Protein AF-A0A2M7NX83-F1 (afdb_monomer_lite)

Sequence (112 aa):
MEWKKIADGLLAGEKKAQVRSLKVPDSSGTWRRYRVSTVWELGAEKFSIVPAEARLVKDEGNSIGLRISGKDSGLVKIGKNLGVQQQILTSFNAVSKKVAERLTKGMGLEFY

Radius of gyration: 13.81 Å; chains: 1; bounding box: 34×31×34 Å

Secondary structure (DSSP, 8-state):
--EEEEETTEEEEEEEEEESEEEEE-TTS-EEEEEEEEESSTT--SPPSSPEEEEEEEETT--EEEEEE-GGGPEEEETTTTEEESEEEE-GGGS-HHHHHHHHTTS-----

Structure (mmCIF, N/CA/C/O backbone):
data_AF-A0A2M7NX83-F1
#
_entry.id   AF-A0A2M7NX83-F1
#
loop_
_atom_site.group_PDB
_atom_site.id
_atom_site.type_symbol
_atom_site.label_atom_id
_atom_site.label_alt_id
_atom_site.label_comp_id
_atom_site.label_asym_id
_atom_site.label_entity_id
_atom_site.label_seq_id
_atom_site.pdbx_PDB_ins_code
_atom_site.Cartn_x
_atom_site.Cartn_y
_atom_site.Cartn_z
_atom_site.occupancy
_atom_site.B_iso_or_equiv
_atom_site.auth_seq_id
_atom_site.auth_comp_id
_atom_site.auth_asym_id
_atom_site.auth_atom_id
_atom_site.pdbx_PDB_model_num
ATOM 1 N N . MET A 1 1 ? -12.164 -7.177 15.198 1.00 69.06 1 MET A N 1
ATOM 2 C CA . MET A 1 1 ? -11.013 -7.182 14.267 1.00 69.06 1 MET A CA 1
ATOM 3 C C . MET A 1 1 ? -9.773 -7.422 15.103 1.00 69.06 1 MET A C 1
ATOM 5 O O . MET A 1 1 ? -9.611 -6.720 16.091 1.00 69.06 1 MET A O 1
ATOM 9 N N . GLU A 1 2 ? -8.967 -8.421 14.758 1.00 81.75 2 GLU A N 1
ATOM 10 C CA . GLU A 1 2 ? -7.730 -8.730 15.480 1.00 81.75 2 GLU A CA 1
ATOM 11 C C . GLU A 1 2 ? -6.570 -7.907 14.899 1.00 81.75 2 GLU A C 1
ATOM 13 O O . GLU A 1 2 ? -6.420 -7.812 13.676 1.00 81.75 2 GLU A O 1
ATOM 18 N N . TRP A 1 3 ? -5.793 -7.268 15.775 1.00 89.25 3 TRP A N 1
ATOM 19 C CA . TRP A 1 3 ? -4.631 -6.456 15.418 1.00 89.25 3 TRP A CA 1
ATOM 20 C C . TRP A 1 3 ? -3.358 -7.225 15.765 1.00 89.25 3 TRP A C 1
ATOM 22 O O . TRP A 1 3 ? -3.176 -7.630 16.909 1.00 89.25 3 TRP A O 1
ATOM 32 N N . LYS A 1 4 ? -2.461 -7.400 14.793 1.00 90.94 4 LYS A N 1
ATOM 33 C CA . LYS A 1 4 ? -1.191 -8.120 14.967 1.00 90.94 4 LYS A CA 1
ATOM 34 C C . LYS A 1 4 ? -0.011 -7.173 14.828 1.00 90.94 4 LYS A C 1
ATOM 36 O O . LYS A 1 4 ? 0.026 -6.372 13.895 1.00 90.94 4 LYS A O 1
ATOM 41 N N . LYS A 1 5 ? 0.966 -7.269 15.731 1.00 90.94 5 LYS A N 1
ATOM 42 C CA . LYS A 1 5 ? 2.195 -6.468 15.655 1.00 90.94 5 LYS A CA 1
ATOM 43 C C . LYS A 1 5 ? 2.993 -6.856 14.409 1.00 90.94 5 LYS A C 1
ATOM 45 O O . LYS A 1 5 ? 3.231 -8.038 14.172 1.00 90.94 5 LYS A O 1
ATOM 50 N N . ILE A 1 6 ? 3.374 -5.863 13.607 1.00 89.38 6 ILE A N 1
ATOM 51 C CA . ILE A 1 6 ? 4.174 -6.059 12.383 1.00 89.38 6 ILE A CA 1
ATOM 52 C C . ILE A 1 6 ? 5.512 -5.318 12.406 1.00 89.38 6 ILE A C 1
ATOM 54 O O . ILE A 1 6 ? 6.400 -5.670 11.637 1.00 89.38 6 ILE A O 1
ATOM 58 N N . ALA A 1 7 ? 5.636 -4.298 13.250 1.00 85.88 7 ALA A N 1
ATOM 59 C CA . ALA A 1 7 ? 6.862 -3.576 13.563 1.00 85.88 7 ALA A CA 1
ATOM 60 C C . ALA A 1 7 ? 6.680 -2.903 14.932 1.00 85.88 7 ALA A C 1
ATOM 62 O O . ALA A 1 7 ? 5.571 -2.905 15.483 1.00 85.88 7 ALA A O 1
ATOM 63 N N . ASP A 1 8 ? 7.745 -2.336 15.490 1.00 88.56 8 ASP A N 1
ATOM 64 C CA . ASP A 1 8 ? 7.613 -1.486 16.671 1.00 88.56 8 ASP A CA 1
ATOM 65 C C . ASP A 1 8 ? 6.698 -0.298 16.362 1.00 88.56 8 ASP A C 1
ATOM 67 O O . ASP A 1 8 ? 6.771 0.306 15.293 1.00 88.56 8 ASP A O 1
ATOM 71 N N . GLY A 1 9 ? 5.740 -0.076 17.259 1.00 87.94 9 GLY A N 1
ATOM 72 C CA . GLY A 1 9 ? 4.705 0.937 17.114 1.00 87.94 9 GLY A CA 1
ATOM 73 C C . GLY A 1 9 ? 3.692 0.750 15.983 1.00 87.94 9 GLY A C 1
ATOM 74 O O . GLY A 1 9 ? 2.907 1.660 15.724 1.00 87.94 9 GLY A O 1
ATOM 75 N N . LEU A 1 10 ? 3.667 -0.407 15.303 1.00 91.25 10 LEU A N 1
ATOM 76 C CA . LEU A 1 10 ? 2.756 -0.636 14.179 1.00 91.25 10 LEU A CA 1
ATOM 77 C C . LEU A 1 10 ? 2.024 -1.977 14.276 1.00 91.25 10 LEU A C 1
ATOM 79 O O . LEU A 1 10 ? 2.614 -3.065 14.228 1.00 91.25 10 LEU A O 1
ATOM 83 N N . LEU A 1 11 ? 0.700 -1.888 14.336 1.00 93.81 11 LEU A N 1
ATOM 84 C CA . LEU A 1 11 ? -0.218 -3.017 14.292 1.00 93.81 11 LEU A CA 1
ATOM 85 C C . LEU A 1 11 ? -0.861 -3.120 12.908 1.00 93.81 11 LEU A C 1
ATOM 87 O O . LEU A 1 11 ? -1.083 -2.114 12.240 1.00 93.81 11 LEU A O 1
ATOM 91 N N . ALA A 1 12 ? -1.206 -4.328 12.477 1.00 92.81 12 ALA A N 1
ATOM 92 C CA . ALA A 1 12 ? -1.912 -4.575 11.229 1.00 92.81 12 ALA A CA 1
ATOM 93 C C . ALA A 1 12 ? -3.158 -5.428 11.439 1.00 92.81 12 ALA A C 1
ATOM 95 O O . ALA A 1 12 ? -3.145 -6.386 12.210 1.00 92.81 12 ALA A O 1
ATOM 96 N N . GLY A 1 13 ? -4.213 -5.101 10.700 1.00 92.25 13 GLY A N 1
ATOM 97 C CA . GLY A 1 13 ? -5.382 -5.960 10.582 1.00 92.25 13 GLY A CA 1
ATOM 98 C C . GLY A 1 13 ? -5.105 -7.145 9.655 1.00 92.25 13 GLY A C 1
ATOM 99 O O . GLY A 1 13 ? -4.306 -7.057 8.719 1.00 92.25 13 GLY A O 1
ATOM 100 N N . GLU A 1 14 ? -5.802 -8.253 9.885 1.00 90.69 14 GLU A N 1
ATOM 101 C CA . GLU A 1 14 ? -5.660 -9.468 9.068 1.00 90.69 14 GLU A CA 1
ATOM 102 C C . GLU A 1 14 ? -6.276 -9.340 7.673 1.00 90.69 14 GLU A C 1
ATOM 104 O O . GLU A 1 14 ? -5.847 -9.987 6.716 1.00 90.69 14 GLU A O 1
ATOM 109 N N . LYS A 1 15 ? -7.309 -8.502 7.550 1.00 93.00 15 LYS A N 1
ATOM 110 C CA . LYS A 1 15 ? -8.069 -8.360 6.314 1.00 93.00 15 LYS A CA 1
ATOM 111 C C . LYS A 1 15 ? -7.216 -7.704 5.235 1.00 93.00 15 LYS A C 1
ATOM 113 O O . LYS A 1 15 ? -6.696 -6.603 5.417 1.00 93.00 15 LYS A O 1
ATOM 118 N N . LYS A 1 16 ? -7.151 -8.364 4.080 1.00 94.19 16 LYS A N 1
ATOM 119 C CA . LYS A 1 16 ? -6.431 -7.896 2.896 1.00 94.19 16 LYS A CA 1
ATOM 120 C C . LYS A 1 16 ? -7.389 -7.526 1.767 1.00 94.19 16 LYS A C 1
ATOM 122 O O . LYS A 1 16 ? -8.462 -8.113 1.615 1.00 94.19 16 LYS A O 1
ATOM 127 N N . ALA A 1 17 ? -6.981 -6.576 0.937 1.00 96.19 17 ALA A N 1
ATOM 128 C CA . ALA A 1 17 ? -7.675 -6.210 -0.290 1.00 96.19 17 ALA A CA 1
ATOM 129 C C . ALA A 1 17 ? -6.674 -5.978 -1.423 1.00 96.19 17 ALA A C 1
ATOM 131 O O . ALA A 1 17 ? -5.644 -5.343 -1.235 1.00 96.19 17 ALA A O 1
ATOM 132 N N . GLN A 1 18 ? -6.989 -6.469 -2.620 1.00 97.25 18 GLN A N 1
ATOM 133 C CA . GLN A 1 18 ? -6.133 -6.269 -3.787 1.00 97.25 18 GLN A CA 1
ATOM 134 C C . GLN A 1 18 ? -6.173 -4.819 -4.274 1.00 97.25 18 GLN A C 1
ATOM 136 O O . GLN A 1 18 ? -7.249 -4.235 -4.419 1.00 97.25 18 GLN A O 1
ATOM 141 N N . VAL A 1 19 ? -5.004 -4.278 -4.610 1.00 96.81 19 VAL A N 1
ATOM 142 C CA . VAL A 1 19 ? -4.816 -2.922 -5.126 1.00 96.81 19 VAL A CA 1
ATOM 143 C C . VAL A 1 19 ? -4.071 -2.980 -6.452 1.00 96.81 19 VAL A C 1
ATOM 145 O O . VAL A 1 19 ? -3.002 -3.574 -6.565 1.00 96.81 19 VAL A O 1
ATOM 148 N N . ARG A 1 20 ? -4.658 -2.353 -7.475 1.00 96.81 20 ARG A N 1
ATOM 149 C CA . ARG A 1 20 ? -4.077 -2.241 -8.828 1.00 96.81 20 ARG A CA 1
ATOM 150 C C . ARG A 1 20 ? -3.613 -0.831 -9.167 1.00 96.81 20 ARG A C 1
ATOM 152 O O . ARG A 1 20 ? -2.884 -0.640 -10.135 1.00 96.81 20 ARG A O 1
ATOM 159 N N . SER A 1 21 ? -4.044 0.157 -8.387 1.00 96.06 21 SER A N 1
ATOM 160 C CA . SER A 1 21 ? -3.620 1.542 -8.550 1.00 96.06 21 SER A CA 1
ATOM 161 C C . SER A 1 21 ? -3.528 2.251 -7.210 1.00 96.06 21 SER A C 1
ATOM 163 O O . SER A 1 21 ? -4.374 2.000 -6.348 1.00 96.06 21 SER A O 1
ATOM 165 N N . LEU A 1 22 ? -2.588 3.179 -7.089 1.00 95.38 22 LEU A N 1
ATOM 166 C CA . LEU A 1 22 ? -2.386 4.004 -5.907 1.00 95.38 22 LEU A CA 1
ATOM 167 C C . LEU A 1 22 ? -2.241 5.473 -6.311 1.00 95.38 22 LEU A C 1
ATOM 169 O O . LEU A 1 22 ? -1.576 5.777 -7.301 1.00 95.38 22 LEU A O 1
ATOM 173 N N . LYS A 1 23 ? -2.881 6.377 -5.572 1.00 94.94 23 LYS A N 1
ATOM 174 C CA . LYS A 1 23 ? -2.685 7.821 -5.696 1.00 94.94 23 LYS A CA 1
ATOM 175 C C . LYS A 1 23 ? -1.511 8.213 -4.799 1.00 94.94 23 LYS A C 1
ATOM 177 O O . LYS A 1 23 ? -1.600 8.063 -3.587 1.00 94.94 23 LYS A O 1
ATOM 182 N N . VAL A 1 24 ? -0.421 8.669 -5.403 1.00 90.94 24 VAL A N 1
ATOM 183 C CA . VAL A 1 24 ? 0.801 9.115 -4.715 1.00 90.94 24 VAL A CA 1
ATOM 184 C C . VAL A 1 24 ? 1.303 10.408 -5.364 1.00 90.94 24 VAL A C 1
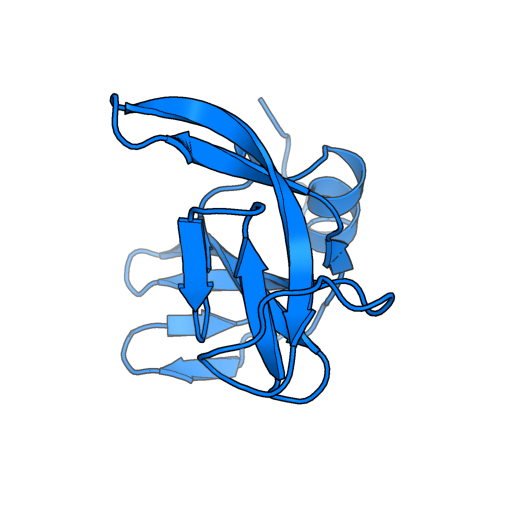ATOM 186 O O . VAL A 1 24 ? 0.988 10.649 -6.538 1.00 90.94 24 VAL A O 1
ATOM 189 N N . PRO A 1 25 ? 2.033 11.263 -4.633 1.00 88.75 25 PRO A N 1
ATOM 190 C CA . PRO A 1 25 ? 2.677 12.420 -5.236 1.00 88.75 25 PRO A CA 1
ATOM 191 C C . PRO A 1 25 ? 3.728 11.964 -6.255 1.00 88.75 25 PRO A C 1
ATOM 193 O O . PRO A 1 25 ? 4.423 10.967 -6.056 1.00 88.75 25 PRO A O 1
ATOM 196 N N . ASP A 1 26 ? 3.809 12.677 -7.372 1.00 86.06 26 ASP A N 1
ATOM 197 C CA . ASP A 1 26 ? 4.932 12.572 -8.296 1.00 86.06 26 ASP A CA 1
ATOM 198 C C . ASP A 1 26 ? 6.135 13.395 -7.798 1.00 86.06 26 ASP A C 1
ATOM 200 O O . ASP A 1 26 ? 6.088 14.011 -6.732 1.00 86.06 26 ASP A O 1
ATOM 204 N N . SER A 1 27 ? 7.226 13.415 -8.566 1.00 82.62 27 SER A N 1
ATOM 205 C CA . SER A 1 27 ? 8.442 14.160 -8.212 1.00 82.62 27 SER A CA 1
ATOM 206 C C . SER A 1 27 ? 8.239 15.677 -8.109 1.00 82.62 27 SER A C 1
ATOM 208 O O . SER A 1 27 ? 9.074 16.355 -7.524 1.00 82.62 27 SER A O 1
ATOM 210 N N . SER A 1 28 ? 7.148 16.215 -8.664 1.00 87.75 28 SER A N 1
ATOM 211 C CA . SER A 1 28 ? 6.760 17.627 -8.546 1.00 87.75 28 SER A CA 1
ATOM 212 C C . SER A 1 28 ? 5.815 17.894 -7.368 1.00 87.75 28 SER A C 1
ATOM 214 O O . SER A 1 28 ? 5.354 19.018 -7.194 1.00 87.75 28 SER A O 1
ATOM 216 N N . GLY A 1 29 ? 5.480 16.870 -6.576 1.00 85.50 29 GLY A N 1
ATOM 217 C CA . GLY A 1 29 ? 4.481 16.956 -5.509 1.00 85.50 29 GLY A CA 1
ATOM 218 C C . GLY A 1 29 ? 3.033 16.884 -6.008 1.00 85.50 29 GLY A C 1
ATOM 219 O O . GLY A 1 29 ? 2.100 16.913 -5.204 1.00 85.50 29 GLY A O 1
ATOM 220 N N . THR A 1 30 ? 2.810 16.736 -7.318 1.00 91.12 30 THR A N 1
ATOM 221 C CA . THR A 1 30 ? 1.462 16.625 -7.881 1.00 91.12 30 THR A CA 1
ATOM 222 C C . THR A 1 30 ? 0.910 15.228 -7.630 1.00 91.12 30 THR A C 1
ATOM 224 O O . THR A 1 30 ? 1.503 14.218 -8.011 1.00 91.12 30 THR A O 1
ATOM 227 N N . TRP A 1 31 ? -0.271 15.142 -7.021 1.00 90.12 31 TRP A N 1
ATOM 228 C CA . TRP A 1 31 ? -0.918 13.860 -6.761 1.00 90.12 31 TRP A CA 1
ATOM 229 C C . TRP A 1 31 ? -1.431 13.212 -8.046 1.00 90.12 31 TRP A C 1
ATOM 231 O O . TRP A 1 31 ? -2.375 13.704 -8.667 1.00 90.12 31 TRP A O 1
ATOM 241 N N . ARG A 1 32 ? -0.887 12.045 -8.399 1.00 93.00 32 ARG A N 1
ATOM 242 C CA . ARG A 1 32 ? -1.321 11.264 -9.567 1.00 93.00 32 ARG A CA 1
ATOM 243 C C . ARG A 1 32 ? -1.653 9.83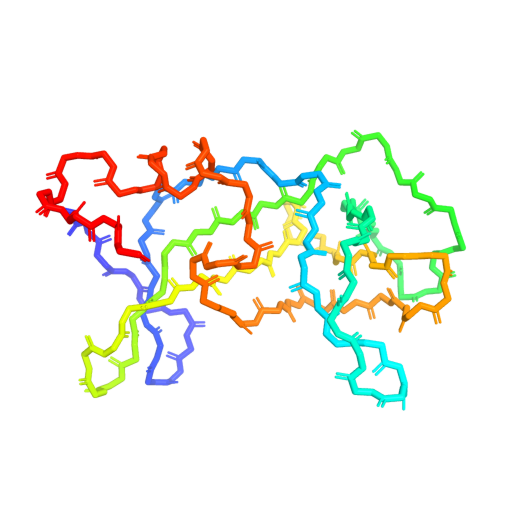0 -9.185 1.00 93.00 32 ARG A C 1
ATOM 245 O O . ARG A 1 32 ? -1.163 9.299 -8.193 1.00 93.00 32 ARG A O 1
ATOM 252 N N . ARG A 1 33 ? -2.510 9.189 -9.983 1.00 94.69 33 ARG A N 1
ATOM 253 C CA . ARG A 1 33 ? -2.866 7.776 -9.817 1.00 94.69 33 ARG A CA 1
ATOM 254 C C . ARG A 1 33 ? -1.975 6.915 -10.706 1.00 94.69 33 ARG A C 1
ATOM 256 O O . ARG A 1 33 ? -2.020 7.032 -11.925 1.00 94.69 33 ARG A O 1
ATOM 263 N N . TYR A 1 34 ? -1.208 6.023 -10.092 1.00 94.94 34 TYR A N 1
ATOM 264 C CA . TYR A 1 34 ? -0.289 5.116 -10.772 1.00 94.94 34 TYR A CA 1
ATOM 265 C C . TYR A 1 34 ? -0.751 3.673 -10.660 1.00 94.94 34 TYR A C 1
ATOM 267 O O . TYR A 1 34 ? -1.352 3.283 -9.660 1.00 94.94 34 TYR A O 1
ATOM 275 N N . ARG A 1 35 ? -0.430 2.860 -11.670 1.00 95.12 35 ARG A N 1
ATOM 276 C CA . ARG A 1 35 ? -0.552 1.401 -11.577 1.00 95.12 35 ARG A CA 1
ATOM 277 C C . ARG A 1 35 ? 0.406 0.875 -10.510 1.00 95.12 35 ARG A C 1
ATOM 279 O O . ARG A 1 35 ? 1.541 1.343 -10.425 1.00 95.12 35 ARG A O 1
ATOM 286 N N . VAL A 1 36 ? -0.049 -0.123 -9.757 1.00 96.06 36 VAL A N 1
ATOM 287 C CA . VAL A 1 36 ? 0.785 -0.898 -8.833 1.00 96.06 36 VAL A CA 1
ATOM 288 C C . VAL A 1 36 ? 0.643 -2.397 -9.084 1.00 96.06 36 VAL A C 1
ATOM 290 O O . VAL A 1 36 ? -0.429 -2.869 -9.472 1.00 96.06 36 VAL A O 1
ATOM 293 N N . SER A 1 37 ? 1.724 -3.144 -8.874 1.00 97.25 37 SER A N 1
ATOM 294 C CA . SER A 1 37 ? 1.736 -4.612 -8.907 1.00 97.25 37 SER A CA 1
ATOM 295 C C . SER A 1 37 ? 2.747 -5.169 -7.912 1.00 97.25 37 SER A C 1
ATOM 297 O O . SER A 1 37 ? 3.666 -4.465 -7.495 1.00 97.25 37 SER A O 1
ATOM 299 N N . THR A 1 38 ? 2.611 -6.453 -7.609 1.00 97.69 38 THR A N 1
ATOM 300 C CA . THR A 1 38 ? 3.625 -7.223 -6.891 1.00 97.69 38 THR A CA 1
ATOM 301 C C . THR A 1 38 ? 4.787 -7.559 -7.827 1.00 97.69 38 THR A C 1
ATOM 303 O O . THR A 1 38 ? 4.556 -7.921 -8.979 1.00 97.69 38 THR A O 1
ATOM 306 N N . VAL A 1 39 ? 6.024 -7.441 -7.362 1.00 96.81 39 VAL A N 1
ATOM 307 C CA . VAL A 1 39 ? 7.243 -7.925 -8.037 1.00 96.81 39 VAL A CA 1
ATOM 308 C C . VAL A 1 39 ? 8.153 -8.587 -6.999 1.00 96.81 39 VAL A C 1
ATOM 310 O O . VAL A 1 39 ? 7.960 -8.366 -5.809 1.00 96.81 39 VAL A O 1
ATOM 313 N N . TRP A 1 40 ? 9.135 -9.386 -7.413 1.00 95.25 40 TRP A N 1
ATOM 314 C CA . TRP A 1 40 ? 10.021 -10.113 -6.483 1.00 95.25 40 TRP A CA 1
ATOM 315 C C . TRP A 1 40 ? 11.479 -9.648 -6.530 1.00 95.25 40 TRP A C 1
ATOM 317 O O . TRP A 1 40 ? 12.318 -10.161 -5.801 1.00 95.25 40 TRP A O 1
ATOM 327 N N . GLU A 1 41 ? 11.767 -8.630 -7.339 1.00 92.69 41 GLU A N 1
ATOM 328 C CA . GLU A 1 41 ? 13.110 -8.096 -7.547 1.00 92.69 41 GLU A CA 1
ATOM 329 C C . GLU A 1 41 ? 13.081 -6.568 -7.468 1.00 92.69 41 GLU A C 1
ATOM 331 O O . GLU A 1 41 ? 12.182 -5.926 -8.019 1.00 92.69 41 GLU A O 1
ATOM 336 N N . LEU A 1 42 ?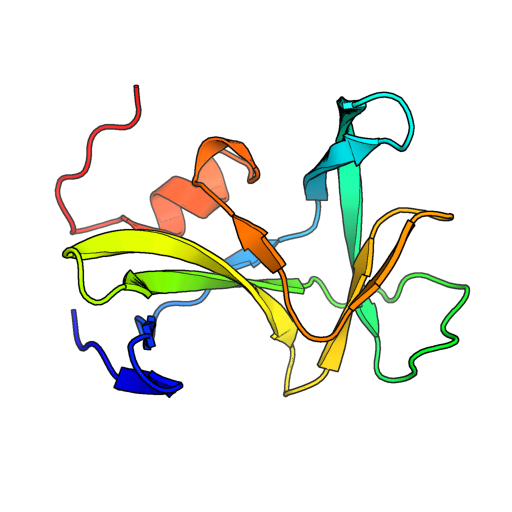 14.078 -5.972 -6.805 1.00 86.94 42 LEU A N 1
ATOM 337 C CA . LEU A 1 42 ? 14.192 -4.514 -6.652 1.00 86.94 42 LEU A CA 1
ATOM 338 C C . LEU A 1 42 ? 14.377 -3.789 -7.997 1.00 86.94 42 LEU A C 1
ATOM 340 O O . LEU A 1 42 ? 13.956 -2.645 -8.140 1.00 86.94 42 LEU A O 1
ATOM 344 N N . GLY A 1 43 ? 14.963 -4.464 -8.989 1.00 86.56 43 GLY A N 1
ATOM 345 C CA . GLY A 1 43 ? 15.209 -3.930 -10.332 1.00 86.56 43 GLY A CA 1
ATOM 346 C C . GLY A 1 43 ? 14.095 -4.197 -11.347 1.00 86.56 43 GLY A C 1
ATOM 347 O O . GLY A 1 43 ? 14.296 -3.955 -12.532 1.00 86.56 43 GLY A O 1
ATOM 348 N N . ALA A 1 44 ? 12.934 -4.715 -10.930 1.00 89.44 44 ALA A N 1
ATOM 349 C CA . ALA A 1 44 ? 11.895 -5.130 -11.870 1.00 89.44 44 ALA A CA 1
ATOM 350 C C . ALA A 1 44 ? 11.407 -3.964 -12.755 1.00 89.44 44 ALA A C 1
ATOM 352 O O . ALA A 1 44 ? 10.703 -3.051 -12.306 1.00 89.44 44 ALA A O 1
ATOM 353 N N . GLU A 1 45 ? 11.717 -4.017 -14.051 1.00 88.75 45 GLU A N 1
ATOM 354 C CA . GLU A 1 45 ? 11.312 -2.988 -15.016 1.00 88.75 45 GLU A CA 1
ATOM 355 C C . GLU A 1 45 ? 9.833 -3.094 -15.401 1.00 88.75 45 GLU A C 1
ATOM 357 O O . GLU A 1 45 ? 9.151 -2.084 -15.602 1.00 88.75 45 GLU A O 1
ATOM 362 N N . LYS A 1 46 ? 9.313 -4.324 -15.468 1.00 91.62 46 LYS A N 1
ATOM 363 C CA . LYS A 1 46 ? 7.947 -4.627 -15.907 1.00 91.62 46 LYS A CA 1
ATOM 364 C C . LYS A 1 46 ? 7.008 -4.823 -14.720 1.00 91.62 46 LYS A C 1
ATOM 366 O O . LYS A 1 46 ? 7.401 -5.253 -13.640 1.00 91.62 46 LYS A O 1
ATOM 371 N N . PHE A 1 47 ? 5.734 -4.509 -14.937 1.00 94.06 47 PHE A N 1
ATOM 372 C CA . PHE A 1 47 ? 4.675 -4.879 -14.003 1.00 94.06 47 PHE A CA 1
ATOM 373 C C . PHE A 1 47 ? 4.351 -6.359 -14.146 1.00 94.06 47 PHE A C 1
ATOM 375 O O . PHE A 1 47 ? 4.265 -6.864 -15.266 1.00 94.06 47 PHE A O 1
ATOM 382 N N . SER A 1 48 ? 4.065 -7.019 -13.029 1.00 95.44 48 SER A N 1
ATOM 383 C CA . SER A 1 48 ? 3.436 -8.333 -13.074 1.00 95.44 48 SER A CA 1
ATOM 384 C C . SER A 1 48 ? 1.915 -8.204 -13.242 1.00 95.44 48 SER A C 1
ATOM 386 O O . SER A 1 48 ? 1.319 -7.118 -13.156 1.00 95.44 48 SER A O 1
ATOM 388 N N . ILE A 1 49 ? 1.266 -9.344 -13.476 1.00 95.25 49 ILE A N 1
ATOM 389 C CA . ILE A 1 49 ? -0.196 -9.468 -13.429 1.00 95.25 49 ILE A CA 1
ATOM 390 C C . ILE A 1 49 ? -0.735 -9.515 -11.991 1.00 95.25 49 ILE A C 1
ATOM 392 O O . ILE A 1 49 ? -1.935 -9.329 -11.779 1.00 95.25 49 ILE A O 1
ATOM 396 N N . VAL A 1 50 ? 0.136 -9.762 -11.008 1.00 97.06 50 VAL A N 1
ATOM 397 C CA . VAL A 1 50 ? -0.243 -9.966 -9.612 1.00 97.06 50 VAL A CA 1
ATOM 398 C C . VAL A 1 50 ? -0.445 -8.599 -8.953 1.00 97.06 50 VAL A C 1
ATOM 400 O O . VAL A 1 50 ? 0.494 -7.802 -8.894 1.00 97.06 50 VAL A O 1
ATOM 403 N N . PRO A 1 51 ? -1.655 -8.273 -8.467 1.00 96.75 51 PRO A N 1
ATOM 404 C CA . PRO A 1 51 ? -1.903 -7.000 -7.799 1.00 96.75 51 PRO A CA 1
ATOM 405 C C . PRO A 1 51 ? -1.122 -6.905 -6.483 1.00 96.75 51 PRO A C 1
ATOM 407 O O . PRO A 1 51 ? -0.745 -7.924 -5.903 1.00 96.75 51 PRO A O 1
ATOM 410 N N . ALA A 1 52 ? -0.902 -5.681 -6.007 1.00 97.38 52 ALA A N 1
ATOM 411 C CA . ALA A 1 52 ? -0.436 -5.452 -4.643 1.00 97.38 52 ALA A CA 1
ATOM 412 C C . ALA A 1 52 ? -1.572 -5.731 -3.641 1.00 97.38 52 ALA A C 1
ATOM 414 O O . ALA A 1 52 ? -2.746 -5.828 -4.018 1.00 97.38 52 ALA A O 1
ATOM 415 N N . GLU A 1 53 ? -1.242 -5.825 -2.360 1.00 97.06 53 GLU A N 1
ATOM 416 C CA . GLU A 1 53 ? -2.195 -6.010 -1.269 1.00 97.06 53 GLU A CA 1
ATOM 417 C C . GLU A 1 53 ? -2.198 -4.788 -0.354 1.00 97.06 53 GLU A C 1
ATOM 419 O O . GLU A 1 53 ? -1.148 -4.283 0.030 1.00 97.06 53 GLU A O 1
ATOM 424 N N . ALA A 1 54 ? -3.386 -4.335 0.027 1.00 96.88 54 ALA A N 1
ATOM 425 C CA . ALA A 1 54 ? -3.594 -3.385 1.104 1.00 96.88 54 ALA A CA 1
ATOM 426 C C . ALA A 1 54 ? -4.133 -4.102 2.338 1.00 96.88 54 ALA A C 1
ATOM 428 O O . ALA A 1 54 ? -4.954 -5.015 2.223 1.00 96.88 54 ALA A O 1
ATOM 429 N N . ARG A 1 55 ? -3.722 -3.633 3.510 1.00 95.25 55 ARG A N 1
ATOM 430 C CA . ARG A 1 55 ? -4.293 -3.989 4.813 1.00 95.25 55 ARG A CA 1
ATOM 431 C C . ARG A 1 55 ? -4.358 -2.755 5.697 1.00 95.25 55 ARG A C 1
ATOM 433 O O . ARG A 1 55 ? -3.582 -1.818 5.500 1.00 95.25 55 ARG A O 1
ATOM 440 N N . LEU A 1 56 ? -5.268 -2.771 6.662 1.00 95.50 56 LEU A N 1
ATOM 441 C CA . LEU A 1 56 ? -5.315 -1.727 7.679 1.00 95.50 56 LEU A CA 1
ATOM 442 C C . LEU A 1 56 ? -4.070 -1.804 8.553 1.00 95.50 56 LEU A C 1
ATOM 444 O O . LEU A 1 56 ? -3.628 -2.901 8.907 1.00 95.50 56 LEU A O 1
ATOM 448 N N . VAL A 1 57 ? -3.547 -0.645 8.920 1.00 95.12 57 VAL A N 1
ATOM 449 C CA . VAL A 1 57 ? -2.521 -0.511 9.950 1.00 95.12 57 VAL A CA 1
ATOM 450 C C . VAL A 1 57 ? -2.923 0.544 10.956 1.00 95.12 57 VAL A C 1
ATOM 452 O O . VAL A 1 57 ? -3.657 1.469 10.616 1.00 95.12 57 VAL A O 1
ATOM 455 N N . LYS A 1 58 ? -2.453 0.373 12.185 1.00 93.69 58 LYS A N 1
ATOM 456 C CA . LYS A 1 58 ? -2.700 1.270 13.302 1.00 93.69 58 LYS A CA 1
ATOM 457 C C . LYS A 1 58 ? -1.374 1.591 13.980 1.00 93.69 58 LYS A C 1
ATOM 459 O O . LYS A 1 58 ? -0.621 0.662 14.279 1.00 93.69 58 LYS A O 1
ATOM 464 N N . ASP A 1 59 ? -1.095 2.873 14.171 1.00 91.75 59 ASP A N 1
ATOM 465 C CA . ASP A 1 59 ? 0.093 3.341 14.889 1.00 91.75 59 ASP A CA 1
ATOM 466 C C . ASP A 1 59 ? -0.144 3.439 16.411 1.00 91.75 59 ASP A C 1
ATOM 468 O O . ASP A 1 59 ? -1.248 3.179 16.907 1.00 91.75 59 ASP A O 1
ATOM 472 N N . GLU A 1 60 ? 0.897 3.807 17.161 1.00 88.38 60 GLU A N 1
ATOM 473 C CA . GLU A 1 60 ? 0.839 4.013 18.620 1.00 88.38 60 GLU A CA 1
ATOM 474 C C . GLU A 1 60 ? -0.127 5.130 19.032 1.00 88.38 60 GLU A C 1
ATOM 476 O O . GLU A 1 60 ? -0.737 5.061 20.098 1.00 88.38 60 GLU A O 1
ATOM 481 N N . GLY A 1 61 ? -0.324 6.125 18.164 1.00 87.00 61 GLY A N 1
ATOM 482 C CA . GLY A 1 61 ? -1.274 7.221 18.354 1.00 87.00 61 GLY A CA 1
ATOM 483 C C . GLY A 1 61 ? -2.732 6.826 18.110 1.00 87.00 61 GLY A C 1
ATOM 484 O O . GLY A 1 61 ? -3.620 7.671 18.193 1.00 87.00 61 GLY A O 1
ATOM 485 N N . ASN A 1 62 ? -3.003 5.550 17.827 1.00 84.94 62 ASN A N 1
ATOM 486 C CA . ASN A 1 62 ? -4.295 5.020 17.405 1.00 84.94 62 ASN A CA 1
ATOM 487 C C . ASN A 1 62 ? -4.794 5.509 16.035 1.00 84.94 62 ASN A C 1
ATOM 489 O O . ASN A 1 62 ? -5.950 5.242 15.690 1.00 84.94 62 ASN A O 1
ATOM 493 N N . SER A 1 63 ? -3.947 6.141 15.223 1.00 90.75 63 SER A N 1
ATOM 494 C CA . SER A 1 63 ? -4.298 6.540 13.860 1.00 90.75 63 SER A CA 1
ATOM 495 C C . SER A 1 63 ? -4.364 5.312 12.961 1.00 90.75 63 SER A C 1
ATOM 497 O O . SER A 1 63 ? -3.481 4.453 12.993 1.00 90.75 63 SER A O 1
ATOM 499 N N . ILE A 1 64 ? -5.408 5.224 12.135 1.00 92.31 64 ILE A N 1
ATOM 500 C CA . ILE A 1 64 ? -5.604 4.106 11.208 1.00 92.31 64 ILE A CA 1
ATOM 501 C C . ILE A 1 64 ? -5.277 4.555 9.785 1.00 92.31 64 ILE A C 1
ATOM 503 O O . ILE A 1 64 ? -5.836 5.524 9.273 1.00 92.31 64 ILE A O 1
ATOM 507 N N . GLY A 1 65 ? -4.412 3.794 9.125 1.00 94.75 65 GLY A N 1
ATOM 508 C CA . GLY A 1 65 ? -4.050 3.974 7.727 1.00 94.75 65 GLY A CA 1
ATOM 509 C C . GLY A 1 65 ? -4.033 2.657 6.961 1.00 94.75 65 GLY A C 1
ATOM 510 O O . GLY A 1 65 ? -4.586 1.636 7.381 1.00 94.75 65 GLY A O 1
ATOM 511 N N . LEU A 1 66 ? -3.373 2.685 5.812 1.00 95.69 66 LEU A N 1
ATOM 512 C CA . LEU A 1 66 ? -3.189 1.555 4.918 1.00 95.69 66 LEU A CA 1
ATOM 513 C C . LEU A 1 66 ? -1.709 1.238 4.763 1.00 95.69 66 LEU A C 1
ATOM 515 O O . LEU A 1 66 ? -0.891 2.119 4.505 1.00 95.69 66 LEU A O 1
ATOM 519 N N . ARG A 1 67 ? -1.388 -0.050 4.825 1.00 95.38 67 ARG A N 1
ATOM 520 C CA . ARG A 1 67 ? -0.111 -0.591 4.369 1.00 95.38 67 ARG A CA 1
ATOM 521 C C . ARG A 1 67 ? -0.328 -1.300 3.048 1.00 95.38 67 ARG A C 1
ATOM 523 O O . ARG A 1 67 ? -1.082 -2.273 2.996 1.00 95.38 67 ARG A O 1
ATOM 530 N N . ILE A 1 68 ? 0.352 -0.827 2.011 1.00 96.19 68 ILE A N 1
ATOM 531 C CA . ILE A 1 68 ? 0.425 -1.467 0.700 1.00 96.19 68 ILE A CA 1
ATOM 532 C C . ILE A 1 68 ? 1.707 -2.295 0.652 1.00 96.19 68 ILE A C 1
ATOM 534 O O . ILE A 1 68 ? 2.785 -1.759 0.897 1.00 96.19 68 ILE A O 1
ATOM 538 N N . SER A 1 69 ? 1.607 -3.583 0.347 1.00 95.94 69 SER A N 1
ATOM 539 C CA . SER A 1 69 ? 2.754 -4.482 0.171 1.00 95.94 69 SER A CA 1
ATOM 540 C C . SER A 1 69 ? 2.556 -5.375 -1.049 1.00 95.94 69 SER A C 1
ATOM 542 O O . SER A 1 69 ? 1.436 -5.511 -1.551 1.00 95.94 69 SER A O 1
ATOM 544 N N . GLY A 1 70 ? 3.628 -5.993 -1.541 1.00 96.12 70 GLY A N 1
ATOM 545 C CA . GLY A 1 70 ? 3.474 -7.070 -2.507 1.00 96.12 70 GLY A CA 1
ATOM 546 C C . GLY A 1 70 ? 2.797 -8.276 -1.856 1.00 96.12 70 GLY A C 1
ATOM 547 O O . GLY A 1 70 ? 2.803 -8.447 -0.631 1.00 96.12 70 GLY A O 1
ATOM 548 N N . LYS A 1 71 ? 2.162 -9.093 -2.688 1.00 94.94 71 LYS A N 1
ATOM 549 C CA . LYS A 1 71 ? 1.601 -10.379 -2.284 1.00 94.94 71 LYS A CA 1
ATOM 550 C C . LYS A 1 71 ? 2.738 -11.346 -1.924 1.00 94.94 71 LYS A C 1
ATOM 552 O O . LYS A 1 71 ? 3.792 -11.293 -2.548 1.00 94.94 71 LYS A O 1
ATOM 557 N N . ASP A 1 72 ? 2.510 -12.218 -0.941 1.00 90.00 72 ASP A N 1
ATOM 558 C CA . ASP A 1 72 ? 3.421 -13.312 -0.562 1.00 90.00 72 ASP A CA 1
ATOM 559 C C . ASP A 1 72 ? 4.870 -12.833 -0.332 1.00 90.00 72 ASP A C 1
ATOM 561 O O . ASP A 1 72 ? 5.822 -13.356 -0.902 1.00 90.00 72 ASP A O 1
ATOM 565 N N . SER A 1 73 ? 5.017 -11.777 0.481 1.00 86.19 73 SER A N 1
ATOM 566 C CA . SER A 1 73 ? 6.297 -11.113 0.798 1.00 86.19 73 SER A CA 1
ATOM 567 C C . SER A 1 73 ? 7.018 -10.474 -0.396 1.00 86.19 73 SER A C 1
ATOM 569 O O . SER A 1 73 ? 8.188 -10.115 -0.292 1.00 86.19 73 SER A O 1
ATOM 571 N N . GLY A 1 74 ? 6.324 -10.291 -1.519 1.00 94.44 74 GLY A N 1
ATOM 572 C CA . GLY A 1 74 ? 6.833 -9.524 -2.646 1.00 94.44 74 GLY A CA 1
ATOM 573 C C . GLY A 1 74 ? 6.917 -8.020 -2.366 1.00 94.44 74 GLY A C 1
ATOM 574 O O . GLY A 1 74 ? 6.391 -7.482 -1.388 1.00 94.44 74 GLY A O 1
ATOM 575 N N . LEU A 1 75 ? 7.533 -7.328 -3.311 1.00 96.12 75 LEU A N 1
ATOM 576 C CA . LEU A 1 75 ? 7.704 -5.883 -3.362 1.00 96.12 75 LEU A CA 1
ATOM 577 C C . LEU A 1 75 ? 6.559 -5.229 -4.144 1.00 96.12 75 LEU A C 1
ATOM 579 O O . LEU A 1 75 ? 5.865 -5.872 -4.932 1.00 96.12 75 LEU A O 1
ATOM 583 N N . VAL A 1 76 ? 6.386 -3.923 -3.977 1.00 96.19 76 VAL A N 1
ATOM 584 C CA . VAL A 1 76 ? 5.432 -3.093 -4.716 1.00 96.19 76 VAL A CA 1
ATOM 585 C C . VAL A 1 76 ? 6.167 -2.302 -5.787 1.00 96.19 76 VAL A C 1
ATOM 587 O O . VAL A 1 76 ? 6.967 -1.423 -5.472 1.00 96.19 76 VAL A O 1
ATOM 590 N N . LYS A 1 77 ? 5.848 -2.547 -7.059 1.00 95.38 77 LYS A N 1
ATOM 591 C CA . LYS A 1 77 ? 6.231 -1.650 -8.157 1.00 95.38 77 LYS A CA 1
ATOM 592 C C . LYS A 1 77 ? 5.173 -0.566 -8.324 1.00 95.38 77 LYS A C 1
ATOM 594 O O . LYS A 1 77 ? 3.990 -0.895 -8.441 1.00 95.38 77 LYS A O 1
ATOM 599 N N . ILE A 1 78 ? 5.585 0.699 -8.386 1.00 93.69 78 ILE A N 1
ATOM 600 C CA . ILE A 1 78 ? 4.692 1.855 -8.551 1.00 93.69 78 ILE A CA 1
ATOM 601 C C . ILE A 1 78 ? 5.061 2.606 -9.823 1.00 93.69 78 ILE A C 1
A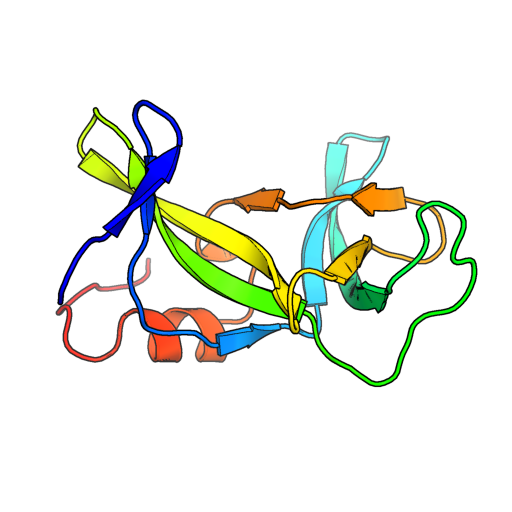TOM 603 O O . ILE A 1 78 ? 6.184 3.085 -9.971 1.00 93.69 78 ILE A O 1
ATOM 607 N N . GLY A 1 79 ? 4.098 2.764 -10.731 1.00 89.62 79 GLY A N 1
ATOM 608 C CA . GLY A 1 79 ? 4.337 3.481 -11.982 1.00 89.62 79 GLY A CA 1
ATOM 609 C C . GLY A 1 79 ? 5.472 2.863 -12.816 1.00 89.62 79 GLY A C 1
ATOM 610 O O . GLY A 1 79 ? 6.096 1.865 -12.453 1.00 89.62 79 GLY A O 1
ATOM 611 N N . LYS A 1 80 ? 5.712 3.420 -14.003 1.00 80.88 80 LYS A N 1
ATOM 612 C CA . LYS A 1 80 ? 6.836 2.959 -14.827 1.00 80.88 80 LYS A CA 1
ATOM 613 C C . LYS A 1 80 ? 8.175 3.402 -14.218 1.00 80.88 80 LYS A C 1
ATOM 615 O O . LYS A 1 80 ? 9.112 2.614 -14.208 1.00 80.88 80 LYS A O 1
ATOM 620 N N . ASN A 1 81 ? 8.199 4.613 -13.647 1.00 74.06 81 ASN A N 1
ATOM 621 C CA . ASN A 1 81 ? 9.425 5.332 -13.292 1.00 74.06 81 ASN A CA 1
ATOM 622 C C . ASN A 1 81 ? 9.584 5.655 -11.791 1.00 74.06 81 ASN A C 1
ATOM 624 O O . ASN A 1 81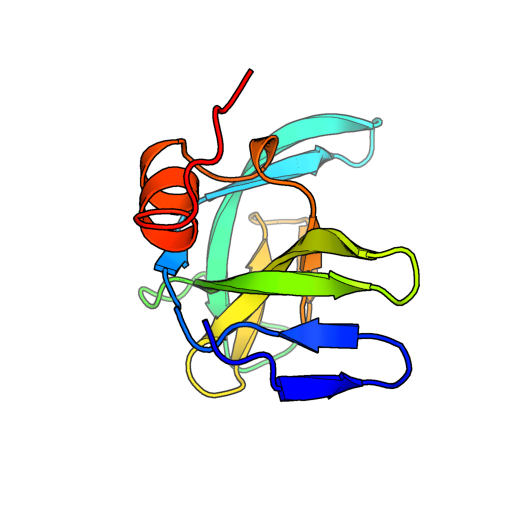 ? 10.608 6.223 -11.438 1.00 74.06 81 ASN A O 1
ATOM 628 N N . LEU A 1 82 ? 8.611 5.364 -10.906 1.00 76.12 82 LEU A N 1
ATOM 629 C CA . LEU A 1 82 ? 8.767 5.720 -9.478 1.00 76.12 82 LEU A CA 1
ATOM 630 C C . LEU A 1 82 ? 9.615 4.709 -8.699 1.00 76.12 82 LEU A C 1
ATOM 632 O O . LEU A 1 82 ? 10.275 5.090 -7.739 1.00 76.12 82 LEU A O 1
ATOM 636 N N . GLY A 1 83 ? 9.597 3.434 -9.098 1.00 86.44 83 GLY A N 1
ATOM 637 C CA . GLY A 1 83 ? 10.479 2.403 -8.548 1.00 86.44 83 GLY A CA 1
ATOM 638 C C . GLY A 1 83 ? 9.755 1.227 -7.893 1.00 86.44 83 GLY A C 1
ATOM 639 O O . GLY A 1 83 ? 8.549 1.018 -8.077 1.00 86.44 83 GLY A O 1
ATOM 640 N N . VAL A 1 84 ? 10.536 0.436 -7.157 1.00 93.19 84 VAL A N 1
ATOM 641 C CA . VAL A 1 84 ? 10.109 -0.759 -6.425 1.00 93.19 84 VAL A CA 1
ATOM 642 C C . VAL A 1 84 ? 10.387 -0.546 -4.939 1.00 93.19 84 VAL A C 1
ATOM 644 O O . VAL A 1 84 ? 11.474 -0.121 -4.565 1.00 93.19 84 VAL A O 1
ATOM 647 N N . GLN A 1 85 ? 9.403 -0.825 -4.090 1.00 92.50 85 GLN A N 1
ATOM 648 C CA . GLN A 1 85 ? 9.485 -0.602 -2.646 1.00 92.50 85 GLN A CA 1
ATOM 649 C C . GLN A 1 85 ? 8.992 -1.827 -1.883 1.00 92.50 85 GLN A C 1
ATOM 651 O O . GLN A 1 85 ? 8.113 -2.543 -2.350 1.00 92.50 85 GLN A O 1
ATOM 656 N N . GLN A 1 86 ? 9.508 -2.050 -0.676 1.00 92.31 86 GLN A N 1
ATOM 657 C CA . GLN A 1 86 ? 9.025 -3.123 0.203 1.00 92.31 86 GLN A CA 1
ATOM 658 C C . GLN A 1 86 ? 7.556 -2.914 0.595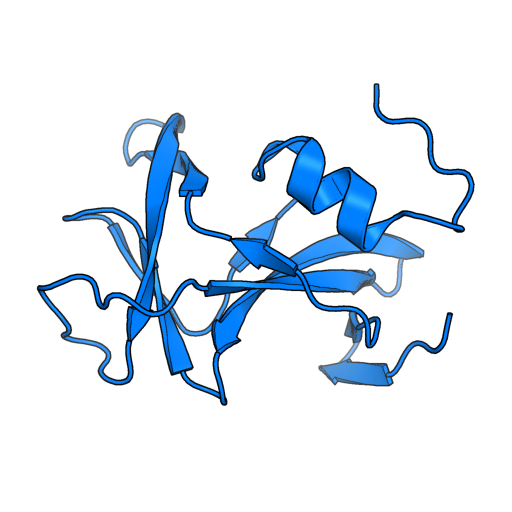 1.00 92.31 86 GLN A C 1
ATOM 660 O O . GLN A 1 86 ? 6.739 -3.834 0.581 1.00 92.31 86 GLN A O 1
ATOM 665 N N . GLN A 1 87 ? 7.213 -1.675 0.944 1.00 92.94 87 GLN A N 1
ATOM 666 C CA . GLN A 1 87 ? 5.878 -1.297 1.380 1.00 92.94 87 GLN A CA 1
ATOM 667 C C . GLN A 1 87 ? 5.660 0.206 1.256 1.00 92.94 87 GLN A C 1
ATOM 669 O O . GLN A 1 87 ? 6.617 0.973 1.228 1.00 92.94 87 GLN A O 1
ATOM 674 N N . ILE A 1 88 ? 4.393 0.612 1.270 1.00 93.25 88 ILE A N 1
ATOM 675 C CA . ILE A 1 88 ? 3.973 2.013 1.296 1.00 93.25 88 ILE A CA 1
ATOM 676 C C . ILE A 1 88 ? 2.962 2.170 2.427 1.00 93.25 88 ILE A C 1
ATOM 678 O O . ILE A 1 88 ? 1.985 1.419 2.484 1.00 93.25 88 ILE A O 1
ATOM 682 N N . LEU A 1 89 ? 3.180 3.143 3.308 1.00 93.44 89 LEU A N 1
ATOM 683 C CA . LEU A 1 89 ? 2.184 3.573 4.287 1.00 93.44 89 LEU A CA 1
ATOM 684 C C . LEU A 1 89 ? 1.434 4.776 3.724 1.00 93.44 89 LEU A C 1
ATOM 686 O O . LEU A 1 89 ? 2.040 5.701 3.187 1.00 93.44 89 LEU A O 1
ATOM 690 N N . THR A 1 90 ? 0.108 4.738 3.773 1.00 92.75 90 THR A N 1
ATOM 691 C CA . THR A 1 90 ? -0.724 5.764 3.145 1.00 92.75 90 THR A CA 1
ATOM 692 C C . THR A 1 90 ? -2.111 5.830 3.777 1.00 92.75 90 THR A C 1
ATOM 694 O O . THR A 1 90 ? -2.464 4.994 4.605 1.00 92.75 90 THR A O 1
ATOM 697 N N . SER A 1 91 ? -2.913 6.819 3.401 1.00 92.25 91 SER A N 1
ATOM 698 C CA . SER A 1 91 ? -4.285 6.977 3.880 1.00 92.25 91 SER A CA 1
ATOM 699 C C . SER A 1 91 ? -5.301 6.364 2.908 1.00 92.25 91 SER A C 1
ATOM 701 O O . SER A 1 91 ? -4.980 5.917 1.803 1.00 92.25 91 SER A O 1
ATOM 703 N N . PHE A 1 92 ? -6.568 6.323 3.318 1.00 92.81 92 PHE A N 1
ATOM 704 C CA . PHE A 1 92 ? -7.647 5.711 2.538 1.00 92.81 92 PHE A CA 1
ATOM 705 C C . PHE A 1 92 ? -7.891 6.378 1.178 1.00 92.81 92 PHE A C 1
ATOM 707 O O . PHE A 1 92 ? -8.295 5.701 0.232 1.00 92.81 92 PHE A O 1
ATOM 714 N N . ASN A 1 93 ? -7.598 7.676 1.049 1.00 92.00 93 ASN A N 1
ATOM 715 C CA . ASN A 1 93 ? -7.788 8.423 -0.198 1.00 92.00 93 ASN A CA 1
ATOM 716 C C . ASN A 1 93 ? -6.817 7.991 -1.320 1.00 92.00 93 ASN A C 1
ATOM 718 O O . ASN A 1 93 ? -7.032 8.310 -2.496 1.00 92.00 93 ASN A O 1
ATOM 722 N N . ALA A 1 94 ? -5.765 7.240 -0.975 1.00 94.25 94 ALA A N 1
ATOM 723 C CA . ALA A 1 94 ? -4.777 6.763 -1.925 1.00 94.25 94 ALA A CA 1
ATOM 724 C C . ALA A 1 94 ? -5.300 5.597 -2.774 1.00 94.25 94 ALA A C 1
ATOM 726 O O . ALA A 1 94 ? -4.891 5.409 -3.924 1.00 94.25 94 ALA A O 1
ATOM 727 N N . VAL A 1 95 ? -6.235 4.808 -2.245 1.00 95.50 95 VAL A N 1
ATOM 728 C CA . VAL A 1 95 ? -6.805 3.644 -2.935 1.00 95.50 95 VAL A CA 1
ATOM 729 C C . VAL A 1 95 ? -8.164 3.975 -3.558 1.00 95.50 95 VAL A C 1
ATOM 731 O O . VAL A 1 95 ? -8.675 5.086 -3.466 1.00 95.50 95 VAL A O 1
ATOM 734 N N . SER A 1 96 ? -8.746 3.034 -4.301 1.00 93.81 96 SER A N 1
ATOM 735 C CA . SER A 1 96 ? -10.131 3.178 -4.770 1.00 93.81 96 SER A CA 1
ATOM 736 C C . SER A 1 96 ? -11.115 3.002 -3.611 1.00 93.81 96 SER A C 1
ATOM 738 O O . SER A 1 96 ? -10.879 2.137 -2.764 1.00 93.81 96 SER A O 1
ATOM 740 N N . LYS A 1 97 ? -12.269 3.681 -3.657 1.00 92.00 97 LYS A N 1
ATOM 741 C CA . LYS A 1 97 ? -13.349 3.549 -2.661 1.00 92.00 97 LYS A CA 1
ATOM 742 C C . LYS A 1 97 ? -13.701 2.087 -2.342 1.00 92.00 97 LYS A C 1
ATOM 744 O O . LYS A 1 97 ? -13.697 1.695 -1.186 1.00 92.00 97 LYS A O 1
ATOM 749 N N . LYS A 1 98 ? -13.827 1.236 -3.369 1.00 92.88 98 LYS A N 1
ATOM 750 C CA . LYS A 1 98 ? -14.101 -0.209 -3.228 1.00 92.88 98 LYS A CA 1
ATOM 751 C C . LYS A 1 98 ? -13.067 -0.972 -2.386 1.00 92.88 98 LYS A C 1
ATOM 753 O O . LYS A 1 98 ? -13.407 -1.938 -1.710 1.00 92.88 98 LYS A O 1
ATOM 758 N N . VAL A 1 99 ? -11.792 -0.583 -2.457 1.00 94.56 99 VAL A N 1
ATOM 759 C CA . VAL A 1 99 ? -10.721 -1.185 -1.640 1.00 94.56 99 VAL A CA 1
ATOM 760 C C . VAL A 1 99 ? -10.860 -0.722 -0.198 1.00 94.56 99 VAL A C 1
ATOM 762 O O . VAL A 1 99 ? -10.819 -1.558 0.701 1.00 94.56 99 VAL A O 1
ATOM 765 N N . ALA A 1 100 ? -11.058 0.582 0.008 1.00 93.38 100 ALA A N 1
ATOM 766 C CA . ALA A 1 100 ? -11.245 1.158 1.332 1.00 93.38 100 ALA A CA 1
ATOM 767 C C . ALA A 1 100 ? -12.457 0.524 2.036 1.00 93.38 100 ALA A C 1
ATOM 769 O O . ALA A 1 100 ? -12.295 -0.068 3.098 1.00 93.38 100 ALA A O 1
ATOM 770 N N . GLU A 1 101 ? -13.621 0.504 1.383 1.00 91.69 101 GLU A N 1
ATOM 771 C CA . GLU A 1 101 ? -14.839 -0.159 1.867 1.00 91.69 101 GLU A CA 1
ATOM 772 C C . GLU A 1 101 ? -14.618 -1.642 2.154 1.00 91.69 101 GLU A C 1
ATOM 774 O O . GLU A 1 101 ? -15.077 -2.161 3.168 1.00 91.69 101 GLU A O 1
ATOM 779 N N . ARG A 1 102 ? -13.892 -2.361 1.289 1.00 92.69 102 ARG A N 1
ATOM 780 C CA . ARG A 1 102 ? -13.595 -3.774 1.541 1.00 92.69 102 ARG A CA 1
ATOM 781 C C . ARG A 1 102 ? -12.793 -3.942 2.822 1.00 92.69 102 ARG A C 1
ATOM 783 O O . ARG A 1 102 ? -13.079 -4.881 3.557 1.00 92.69 102 ARG A O 1
ATOM 790 N N . LEU A 1 103 ? -11.826 -3.075 3.099 1.00 92.44 103 LEU A N 1
ATOM 791 C CA . LEU A 1 103 ? -11.011 -3.153 4.310 1.00 92.44 103 LEU A CA 1
ATOM 792 C C . LEU A 1 103 ? -11.785 -2.735 5.563 1.00 92.44 103 LEU A C 1
ATOM 794 O O . LEU A 1 103 ? -11.657 -3.403 6.585 1.00 92.44 103 LEU A O 1
ATOM 798 N N . THR A 1 104 ? -12.637 -1.716 5.468 1.00 90.50 104 THR A N 1
ATOM 799 C CA . THR A 1 104 ? -13.382 -1.167 6.613 1.00 90.50 104 THR A CA 1
ATOM 800 C C . THR A 1 104 ? -14.766 -1.775 6.817 1.00 90.50 104 THR A C 1
ATOM 802 O O . THR A 1 104 ? -15.421 -1.477 7.814 1.00 90.50 104 THR A O 1
ATOM 805 N N . LYS A 1 105 ? -15.243 -2.645 5.915 1.00 86.81 105 LYS A N 1
ATOM 806 C CA . LYS A 1 105 ? -16.556 -3.297 6.053 1.00 86.81 105 LYS A CA 1
ATOM 807 C C . LYS A 1 105 ? -16.675 -3.974 7.420 1.00 86.81 105 LYS A C 1
ATOM 809 O O . LYS A 1 105 ? -15.903 -4.890 7.712 1.00 86.81 105 LYS A O 1
ATOM 814 N N . GLY A 1 106 ? -17.679 -3.548 8.189 1.00 78.50 106 GLY A N 1
ATOM 815 C CA . GLY A 1 106 ? -17.955 -4.007 9.554 1.00 78.50 106 GLY A CA 1
ATOM 816 C C . GLY A 1 106 ? -17.350 -3.137 10.662 1.00 78.50 106 GLY A C 1
ATOM 817 O O . GLY A 1 106 ? -17.536 -3.459 11.825 1.00 78.50 106 GLY A O 1
ATOM 818 N N . MET A 1 107 ? -16.641 -2.052 10.326 1.00 78.25 107 MET A N 1
ATOM 819 C CA . MET A 1 107 ? -16.032 -1.135 11.303 1.00 78.25 107 MET A CA 1
ATOM 820 C C . MET A 1 107 ? -16.857 0.134 11.565 1.00 78.25 107 MET A C 1
ATOM 822 O O . MET A 1 107 ? -16.453 0.933 12.397 1.00 78.25 107 MET A O 1
ATOM 826 N N . GLY A 1 108 ? -17.972 0.346 10.852 1.00 64.12 108 GLY A N 1
ATOM 827 C CA . GLY A 1 108 ? -18.808 1.545 11.016 1.00 64.12 108 GLY A CA 1
ATOM 828 C C . GLY A 1 108 ? -18.109 2.862 10.647 1.00 64.12 108 GLY A C 1
ATOM 829 O O . GLY A 1 108 ? -18.510 3.913 11.122 1.00 64.12 108 GLY A O 1
ATOM 830 N N . LEU A 1 109 ? -17.046 2.808 9.837 1.00 65.12 109 LEU A N 1
ATOM 831 C CA . LEU A 1 109 ? -16.288 3.987 9.419 1.00 65.12 109 LEU A CA 1
ATOM 832 C C . LEU A 1 109 ? -16.976 4.658 8.222 1.00 65.12 109 LEU A C 1
ATOM 834 O O . LEU A 1 109 ? -17.120 4.031 7.168 1.00 65.12 109 LEU A O 1
ATOM 838 N N . GLU A 1 110 ? -17.364 5.923 8.375 1.00 53.16 110 GLU A N 1
ATOM 839 C CA . GLU A 1 110 ? -17.795 6.782 7.269 1.00 53.16 110 GLU A CA 1
ATOM 840 C C . GLU A 1 110 ? -16.573 7.377 6.558 1.00 53.16 110 GLU A C 1
ATOM 842 O O . GLU A 1 110 ? -15.626 7.840 7.193 1.00 53.16 110 GLU A O 1
ATOM 847 N N . PHE A 1 111 ? -16.576 7.343 5.224 1.00 57.50 111 PHE A N 1
ATOM 848 C CA . PHE A 1 111 ? -15.543 7.982 4.412 1.00 57.50 111 PHE A CA 1
ATOM 849 C C . PHE A 1 111 ? -16.046 9.356 3.961 1.00 57.50 111 PHE A C 1
ATOM 851 O O . PHE A 1 111 ? -16.999 9.406 3.182 1.00 57.50 111 PHE A O 1
ATOM 858 N N . TYR A 1 112 ? -15.399 10.423 4.435 1.00 46.53 112 TYR A N 1
ATOM 859 C CA . TYR A 1 112 ? -15.592 11.802 3.969 1.00 46.53 112 TYR A CA 1
ATOM 860 C C . TYR A 1 112 ? -14.646 12.137 2.809 1.00 46.53 112 TYR A C 1
ATOM 862 O O . TYR A 1 112 ? -13.477 11.677 2.840 1.00 46.53 112 TYR A O 1
#

pLDDT: mean 90.08, std 8.84, range [46.53, 97.69]

Foldseek 3Di:
DDWDDDDVQKTWDPDKDFAQWWFDQDPVRDTDIWGKAFDADQPDQDHDPHTWIWTWMAGNVRDIAIKTAHPPQTWMDTHNPPTIGRIDTGHPVTGDPVRSCSRCVPVPDDDD